Protein AF-A0A9X1SXK1-F1 (afdb_monomer_lite)

Foldseek 3Di:
DDPPPPPDDVVVLVVLLVVLVVVLVVLVVVLVVLVVVLVVCVVPPDDPVNVVVVVVSVVVVVVSVVVNVVSVVVSVVSVVVVVVVVVVVVVVVVVVVVVVVPD

Structure (mmCIF, N/CA/C/O backbone):
data_AF-A0A9X1SXK1-F1
#
_entry.id   AF-A0A9X1SXK1-F1
#
loop_
_atom_site.group_PDB
_atom_site.id
_atom_site.type_symbol
_atom_site.label_atom_id
_atom_site.label_alt_id
_atom_site.label_comp_id
_atom_site.label_asym_id
_atom_site.label_entity_id
_atom_site.label_seq_id
_atom_site.pdbx_PDB_ins_code
_atom_site.Cartn_x
_atom_site.Cartn_y
_atom_site.Cartn_z
_atom_site.occupancy
_atom_site.B_iso_or_equiv
_atom_site.auth_seq_id
_atom_site.auth_comp_id
_atom_site.auth_asym_id
_atom_site.auth_atom_id
_atom_site.pdbx_PDB_model_num
ATOM 1 N N . MET A 1 1 ? 34.657 -19.378 -24.620 1.00 38.69 1 MET A N 1
ATOM 2 C CA . MET A 1 1 ? 34.245 -17.960 -24.699 1.00 38.69 1 MET A CA 1
ATOM 3 C C . MET A 1 1 ? 32.949 -17.853 -23.922 1.00 38.69 1 MET A C 1
ATOM 5 O O . MET A 1 1 ? 32.029 -18.604 -24.217 1.00 38.69 1 MET A O 1
ATOM 9 N N . ALA A 1 2 ? 32.969 -17.104 -22.820 1.00 38.72 2 ALA A N 1
ATOM 10 C CA . ALA A 1 2 ? 31.948 -17.160 -21.783 1.00 38.72 2 ALA A CA 1
ATOM 11 C C . ALA A 1 2 ? 30.571 -16.793 -22.344 1.00 38.72 2 ALA A C 1
ATOM 13 O O . ALA A 1 2 ? 30.394 -15.749 -22.966 1.00 38.72 2 ALA A O 1
ATOM 14 N N . ASN A 1 3 ? 29.628 -17.702 -22.115 1.00 41.38 3 ASN A N 1
ATOM 15 C CA . ASN A 1 3 ? 28.209 -17.558 -22.364 1.00 41.38 3 ASN A CA 1
ATOM 16 C C . ASN A 1 3 ? 27.707 -16.396 -21.496 1.00 41.38 3 ASN A C 1
ATOM 18 O O . ASN A 1 3 ? 27.396 -16.583 -20.321 1.00 41.38 3 ASN A O 1
ATOM 22 N N . GLY A 1 4 ? 27.733 -15.180 -22.044 1.00 41.34 4 GLY A N 1
ATOM 23 C CA . GLY A 1 4 ? 27.129 -14.006 -21.433 1.00 41.34 4 GLY A CA 1
ATOM 24 C C . GLY A 1 4 ? 25.628 -14.224 -21.412 1.00 41.34 4 GLY A C 1
ATOM 25 O O . GLY A 1 4 ? 24.934 -13.844 -22.353 1.00 41.34 4 GLY A O 1
ATOM 26 N N . GLN A 1 5 ? 25.151 -14.917 -20.375 1.00 40.31 5 GLN A N 1
ATOM 27 C CA . GLN A 1 5 ? 23.741 -15.009 -20.046 1.00 40.31 5 GLN A CA 1
ATOM 28 C C . GLN A 1 5 ? 23.166 -13.607 -20.187 1.00 40.31 5 GLN A C 1
ATOM 30 O O . GLN A 1 5 ? 23.625 -12.668 -19.540 1.00 40.31 5 GLN A O 1
ATOM 35 N N . ARG A 1 6 ? 22.193 -13.468 -21.086 1.00 46.06 6 ARG A N 1
ATOM 36 C CA . ARG A 1 6 ? 21.324 -12.303 -21.144 1.00 46.06 6 ARG A CA 1
ATOM 37 C C . ARG A 1 6 ? 20.672 -12.202 -19.768 1.00 46.06 6 ARG A C 1
ATOM 39 O O . ARG A 1 6 ? 19.687 -12.876 -19.505 1.00 46.06 6 ARG A O 1
ATOM 46 N N . THR A 1 7 ? 21.241 -11.401 -18.873 1.00 49.19 7 THR A N 1
ATOM 47 C CA . THR A 1 7 ? 20.714 -11.156 -17.519 1.00 49.19 7 THR A CA 1
ATOM 48 C C . THR A 1 7 ? 19.404 -10.354 -17.554 1.00 49.19 7 THR A C 1
ATOM 50 O O . THR A 1 7 ? 18.898 -9.934 -16.520 1.00 49.19 7 THR A O 1
ATOM 53 N N . TYR A 1 8 ? 18.851 -10.123 -18.747 1.00 53.97 8 TYR A N 1
ATOM 54 C CA . TYR A 1 8 ? 17.624 -9.394 -18.989 1.00 53.97 8 TYR A CA 1
ATOM 55 C C . TYR A 1 8 ? 16.575 -10.350 -19.549 1.00 53.97 8 TYR A C 1
ATOM 57 O O . TYR A 1 8 ? 16.553 -10.638 -20.745 1.00 53.97 8 TYR A O 1
ATOM 65 N N . ASP A 1 9 ? 15.724 -10.870 -18.669 1.00 58.62 9 ASP A N 1
ATOM 66 C CA . ASP A 1 9 ? 14.559 -11.637 -19.084 1.00 58.62 9 ASP A CA 1
ATOM 67 C C . ASP A 1 9 ? 13.317 -10.730 -19.002 1.00 58.62 9 ASP A C 1
ATOM 69 O O . ASP A 1 9 ? 12.834 -10.451 -17.898 1.00 58.62 9 ASP A O 1
ATOM 73 N N . PRO A 1 10 ? 12.779 -10.242 -20.136 1.00 60.19 10 PRO A N 1
ATOM 74 C CA . PRO A 1 10 ? 11.550 -9.452 -20.143 1.00 60.19 10 PRO A CA 1
ATOM 75 C C . PRO A 1 10 ? 10.361 -10.195 -19.508 1.00 60.19 10 PRO A C 1
ATOM 77 O O . PRO A 1 10 ? 9.441 -9.539 -19.010 1.00 60.19 10 PRO A O 1
ATOM 80 N N . ALA A 1 11 ? 10.387 -11.534 -19.441 1.00 63.53 11 ALA A N 1
ATOM 81 C CA . ALA A 1 11 ? 9.407 -12.311 -18.688 1.00 63.53 11 ALA A CA 1
ATOM 82 C C . ALA A 1 11 ? 9.537 -12.087 -17.172 1.00 63.53 11 ALA A C 1
ATOM 84 O O . ALA A 1 11 ? 8.525 -12.002 -16.475 1.00 63.53 11 ALA A O 1
ATOM 85 N N . THR A 1 12 ? 10.755 -11.897 -16.654 1.00 68.38 12 THR A N 1
ATOM 86 C CA . THR A 1 12 ? 10.996 -11.589 -15.235 1.00 68.38 12 THR A CA 1
ATOM 87 C C . THR A 1 12 ? 10.510 -10.180 -14.885 1.00 68.38 12 THR A C 1
ATOM 89 O O . THR A 1 12 ? 9.824 -10.007 -13.877 1.00 68.38 12 THR A O 1
ATOM 92 N N . THR A 1 13 ? 10.760 -9.179 -15.739 1.00 67.06 13 THR A N 1
ATOM 93 C CA . THR A 1 13 ? 10.238 -7.811 -15.538 1.00 67.06 13 THR A CA 1
ATOM 94 C C . THR A 1 13 ? 8.708 -7.774 -15.590 1.00 67.06 13 THR A C 1
ATOM 96 O O . THR A 1 13 ? 8.079 -7.135 -14.749 1.00 67.06 13 THR A O 1
ATOM 99 N N . SER A 1 14 ? 8.093 -8.499 -16.532 1.00 72.50 14 SER A N 1
ATOM 100 C CA . SER A 1 14 ? 6.631 -8.618 -16.624 1.00 72.50 14 SER A CA 1
ATOM 101 C C . SER A 1 14 ? 6.023 -9.326 -15.408 1.00 72.50 14 SER A C 1
ATOM 103 O O . SER A 1 14 ? 4.977 -8.914 -14.909 1.00 72.50 14 SER A O 1
ATOM 105 N N . THR A 1 15 ? 6.686 -10.370 -14.906 1.00 75.56 15 THR A N 1
ATOM 106 C CA . THR A 1 15 ? 6.253 -11.099 -13.704 1.00 75.56 15 THR A CA 1
ATOM 107 C C . THR A 1 15 ? 6.351 -10.216 -12.461 1.00 75.56 15 THR A C 1
ATOM 109 O O . THR A 1 15 ? 5.428 -10.193 -11.647 1.00 75.56 15 THR A O 1
ATOM 112 N N . MET A 1 16 ? 7.427 -9.432 -12.327 1.00 71.94 16 MET A N 1
ATOM 113 C CA . MET A 1 16 ? 7.566 -8.459 -11.240 1.00 71.94 16 MET A CA 1
ATOM 114 C C . MET A 1 16 ? 6.474 -7.389 -11.284 1.00 71.94 16 MET A C 1
ATOM 116 O O . MET A 1 16 ? 5.844 -7.147 -10.260 1.00 71.94 16 MET A O 1
ATOM 120 N N . LEU A 1 17 ? 6.198 -6.803 -12.454 1.00 75.06 17 LEU A N 1
ATOM 121 C CA . LEU A 1 17 ? 5.117 -5.823 -12.633 1.00 75.06 17 LEU A CA 1
ATOM 122 C C . LEU A 1 17 ? 3.760 -6.382 -12.183 1.00 75.06 17 LEU A C 1
ATOM 124 O O . LEU A 1 17 ? 3.100 -5.785 -11.337 1.00 75.06 17 LEU A O 1
ATOM 128 N N . SER A 1 18 ? 3.398 -7.579 -12.652 1.00 77.31 18 SER A N 1
ATOM 129 C CA . SER A 1 18 ? 2.159 -8.247 -12.236 1.00 77.31 18 SER A CA 1
ATOM 130 C C . SER A 1 18 ? 2.124 -8.544 -10.731 1.00 77.31 18 SER A C 1
ATOM 132 O O . SER A 1 18 ? 1.079 -8.413 -10.092 1.00 77.31 18 SER A O 1
ATOM 134 N N . THR A 1 19 ? 3.262 -8.903 -10.135 1.00 77.12 19 THR A N 1
ATOM 135 C CA . THR A 1 19 ? 3.361 -9.133 -8.686 1.00 77.12 19 THR A CA 1
ATOM 136 C C . THR A 1 19 ? 3.146 -7.837 -7.901 1.00 77.12 19 THR A C 1
ATOM 138 O O . THR A 1 19 ? 2.465 -7.852 -6.875 1.00 77.12 19 THR A O 1
ATOM 141 N N . PHE A 1 20 ? 3.663 -6.706 -8.389 1.00 77.06 20 PHE A N 1
ATOM 142 C CA . PHE A 1 20 ? 3.440 -5.398 -7.771 1.00 77.06 20 PHE A CA 1
ATOM 143 C C . PHE A 1 20 ? 1.991 -4.928 -7.888 1.00 77.06 20 PHE A C 1
ATOM 145 O O . PHE A 1 20 ? 1.443 -4.432 -6.904 1.00 77.06 20 PHE A O 1
ATOM 152 N N . ASP A 1 21 ? 1.348 -5.140 -9.035 1.00 77.50 21 ASP A N 1
ATOM 153 C CA . ASP A 1 21 ? -0.069 -4.815 -9.217 1.00 77.50 21 ASP A CA 1
ATOM 154 C C . ASP A 1 21 ? -0.956 -5.646 -8.275 1.00 77.50 21 ASP A C 1
ATOM 156 O O . ASP A 1 21 ? -1.856 -5.116 -7.614 1.00 77.50 21 ASP A O 1
ATOM 160 N N . ASN A 1 22 ? -0.653 -6.940 -8.126 1.00 80.81 22 ASN A N 1
ATOM 161 C CA . ASN A 1 22 ? -1.329 -7.811 -7.163 1.00 80.81 22 ASN A CA 1
ATOM 162 C C . ASN A 1 22 ? -1.103 -7.352 -5.717 1.00 80.81 22 ASN A C 1
ATOM 164 O O . ASN A 1 22 ? -2.052 -7.311 -4.932 1.00 80.81 22 ASN A O 1
ATOM 168 N N . ALA A 1 23 ? 0.125 -6.958 -5.367 1.00 76.75 23 ALA A N 1
ATOM 169 C CA . ALA A 1 23 ? 0.435 -6.418 -4.047 1.00 76.75 23 ALA A CA 1
ATOM 170 C C . ALA A 1 23 ? -0.337 -5.117 -3.772 1.00 76.75 23 ALA A C 1
ATOM 172 O O . ALA A 1 23 ? -0.898 -4.966 -2.691 1.00 76.75 23 ALA A O 1
ATOM 173 N N . GLN A 1 24 ? -0.453 -4.211 -4.749 1.00 76.62 24 GLN A N 1
ATOM 174 C CA . GLN A 1 24 ? -1.263 -2.997 -4.609 1.00 76.62 24 GLN A CA 1
ATOM 175 C C . GLN A 1 24 ? -2.751 -3.290 -4.439 1.00 76.62 24 GLN A C 1
ATOM 177 O O . GLN A 1 24 ? -3.408 -2.661 -3.608 1.00 76.62 24 GLN A O 1
ATOM 182 N N . SER A 1 25 ? -3.292 -4.232 -5.211 1.00 82.44 25 SER A N 1
ATOM 183 C CA . SER A 1 25 ? -4.686 -4.660 -5.080 1.00 82.44 25 SER A CA 1
ATOM 184 C C . SER A 1 25 ? -4.954 -5.239 -3.688 1.00 82.44 25 SER A C 1
ATOM 186 O O . SER A 1 25 ? -5.881 -4.803 -3.000 1.00 82.44 25 SER A O 1
ATOM 188 N N . GLY A 1 26 ? -4.076 -6.134 -3.220 1.00 81.50 26 GLY A N 1
ATOM 189 C CA . GLY A 1 26 ? -4.121 -6.671 -1.861 1.00 81.50 26 GLY A CA 1
ATOM 190 C C . GLY A 1 26 ? -4.018 -5.568 -0.812 1.00 81.50 26 GLY A C 1
ATOM 191 O O . GLY A 1 26 ? -4.781 -5.555 0.153 1.00 81.50 26 GLY A O 1
ATOM 192 N N . CYS A 1 27 ? -3.158 -4.574 -1.039 1.00 76.94 27 CYS A N 1
ATOM 193 C CA . CYS A 1 27 ? -3.034 -3.447 -0.133 1.00 76.94 27 CYS A CA 1
ATOM 194 C C . CYS A 1 27 ? -4.345 -2.646 -0.010 1.00 76.94 27 CYS A C 1
ATOM 196 O O . CYS A 1 27 ? -4.792 -2.353 1.099 1.00 76.94 27 CYS A O 1
ATOM 198 N N . LYS A 1 28 ? -5.002 -2.336 -1.133 1.00 80.44 28 LYS A N 1
ATOM 199 C CA . LYS A 1 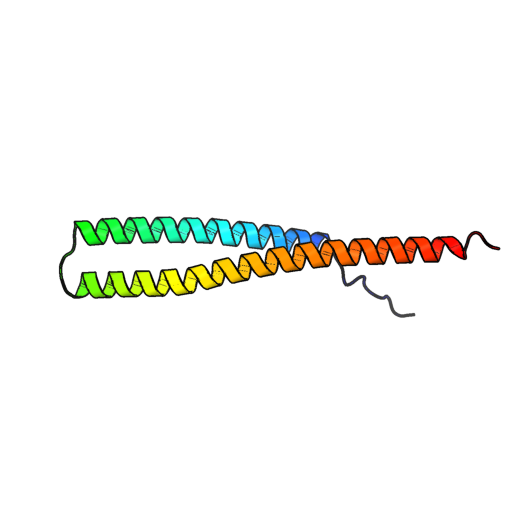28 ? -6.296 -1.631 -1.140 1.00 80.44 28 LYS A CA 1
ATOM 200 C C . LYS A 1 28 ? -7.388 -2.418 -0.416 1.00 80.44 28 LYS A C 1
ATOM 202 O O . LYS A 1 28 ? -8.190 -1.828 0.305 1.00 80.44 28 LYS A O 1
ATOM 207 N N . GLN A 1 29 ? -7.409 -3.742 -0.575 1.00 85.81 29 GLN A N 1
ATOM 208 C CA . GLN A 1 29 ? -8.359 -4.603 0.133 1.00 85.81 29 GLN A CA 1
ATOM 209 C C . GLN A 1 29 ? -8.142 -4.566 1.646 1.00 85.81 29 GLN A C 1
ATOM 211 O O . GLN A 1 29 ? -9.102 -4.375 2.389 1.00 85.81 29 GLN A O 1
ATOM 216 N N . VAL A 1 30 ? -6.893 -4.693 2.106 1.00 81.19 30 VAL A N 1
ATOM 217 C CA . VAL A 1 30 ? -6.570 -4.616 3.539 1.00 81.19 30 VAL A CA 1
ATOM 218 C C . VAL A 1 30 ? -6.958 -3.249 4.104 1.00 81.19 30 VAL A C 1
ATOM 220 O O . VAL A 1 30 ? -7.559 -3.183 5.171 1.00 81.19 30 VAL A O 1
ATOM 223 N N . GLN A 1 31 ? -6.694 -2.163 3.375 1.00 80.19 31 GLN A N 1
ATOM 224 C CA . GLN A 1 31 ? -7.093 -0.819 3.795 1.00 80.19 31 GLN A CA 1
ATOM 225 C C . GLN A 1 31 ? -8.612 -0.688 3.940 1.00 80.19 31 GLN A C 1
ATOM 227 O O . GLN A 1 31 ? -9.085 -0.250 4.982 1.00 80.19 31 GLN A O 1
ATOM 232 N N . SER A 1 32 ? -9.383 -1.170 2.961 1.00 84.56 32 SER A N 1
ATOM 233 C CA . SER A 1 32 ? -10.848 -1.174 3.040 1.00 84.56 32 SER A CA 1
ATOM 234 C C . SER A 1 32 ? -11.377 -1.999 4.221 1.00 84.56 32 SER A C 1
ATOM 236 O O . SER A 1 32 ? -12.344 -1.589 4.865 1.00 84.56 32 SER A O 1
ATOM 238 N N . GLN A 1 33 ? -10.747 -3.135 4.534 1.00 86.38 33 GLN A N 1
ATOM 239 C CA . GLN A 1 33 ? -11.115 -3.949 5.696 1.00 86.38 33 GLN A CA 1
ATOM 240 C C . GLN A 1 33 ? -10.805 -3.238 7.016 1.00 86.38 33 GLN A C 1
ATOM 242 O O . GLN A 1 33 ? -11.636 -3.256 7.924 1.00 86.38 33 GLN A O 1
ATOM 247 N N . VAL A 1 34 ? -9.642 -2.591 7.120 1.00 82.38 34 VAL A N 1
ATOM 248 C CA . VAL A 1 34 ? -9.255 -1.830 8.315 1.00 82.38 34 VAL A CA 1
ATOM 249 C C . VAL A 1 34 ? -10.166 -0.620 8.516 1.00 82.38 34 VAL A C 1
ATOM 251 O O . VAL A 1 34 ? -10.614 -0.387 9.636 1.00 82.38 34 VAL A O 1
ATOM 254 N N . ASP A 1 35 ? -10.513 0.101 7.452 1.00 82.31 35 ASP A N 1
ATOM 255 C CA . ASP A 1 35 ? -11.439 1.235 7.521 1.00 82.31 35 ASP A CA 1
ATOM 256 C C . ASP A 1 35 ? -12.838 0.784 7.968 1.00 82.31 35 ASP A C 1
ATOM 258 O O . ASP A 1 35 ? -13.448 1.407 8.840 1.00 82.31 35 ASP A O 1
ATOM 262 N N . GLY A 1 36 ? -13.322 -0.346 7.441 1.00 82.75 36 GLY A N 1
ATOM 263 C CA . GLY A 1 36 ? -14.590 -0.949 7.854 1.00 82.75 36 GLY A CA 1
ATOM 264 C C . GLY A 1 36 ? -14.589 -1.395 9.319 1.00 82.75 36 GLY A C 1
ATOM 265 O O . GLY A 1 36 ? -15.524 -1.089 10.063 1.00 82.75 36 GLY A O 1
ATOM 266 N N . ALA A 1 37 ? -13.522 -2.067 9.760 1.00 80.00 37 ALA A N 1
ATOM 267 C CA . ALA A 1 37 ? -13.359 -2.493 11.148 1.00 80.00 37 ALA A CA 1
ATOM 268 C C . ALA A 1 37 ? -13.266 -1.293 12.104 1.00 80.00 37 ALA A C 1
ATOM 270 O O . ALA A 1 37 ? -13.920 -1.287 13.146 1.00 80.00 37 ALA A O 1
ATOM 271 N N . SER A 1 38 ? -12.518 -0.252 11.726 1.00 75.44 38 SER A N 1
ATOM 272 C CA . SER A 1 38 ? -12.392 0.994 12.487 1.00 75.44 38 SER A CA 1
ATOM 273 C C . SER A 1 38 ? -13.734 1.715 12.623 1.00 75.44 38 SER A C 1
ATOM 275 O O . SER A 1 38 ? -14.112 2.119 13.723 1.00 75.44 38 SER A O 1
ATOM 277 N N . GLY A 1 39 ? -14.503 1.816 11.531 1.00 77.81 39 GLY A N 1
ATOM 278 C CA . GLY A 1 39 ? -15.836 2.420 11.537 1.00 77.81 39 GLY A CA 1
ATOM 279 C C . GLY A 1 39 ? -16.829 1.663 12.422 1.00 77.81 39 GLY A C 1
ATOM 280 O O . GLY A 1 39 ? -17.575 2.281 13.185 1.00 77.81 39 GLY A O 1
ATOM 281 N N . HIS A 1 40 ? -16.799 0.328 12.385 1.00 79.62 40 HIS A N 1
ATOM 282 C CA . HIS A 1 40 ? -17.622 -0.503 13.263 1.00 79.62 40 HIS A CA 1
ATOM 283 C C . HIS A 1 40 ? -17.232 -0.323 14.738 1.00 79.62 40 HIS A C 1
ATOM 285 O O . HIS A 1 40 ? -18.094 -0.100 15.589 1.00 79.62 40 HIS A O 1
ATOM 291 N N . LEU A 1 41 ? -15.928 -0.326 15.040 1.00 74.94 41 LEU A N 1
ATOM 292 C CA . LEU A 1 41 ? -15.433 -0.149 16.404 1.00 74.94 41 LEU A CA 1
ATOM 293 C C . LEU A 1 41 ? -15.768 1.242 16.964 1.00 74.94 41 LEU A C 1
ATOM 295 O O . LEU A 1 41 ? -16.172 1.349 18.118 1.00 74.94 41 LEU A O 1
ATOM 299 N N . ALA A 1 42 ? -15.668 2.294 16.146 1.00 72.12 42 ALA A N 1
ATOM 300 C CA . ALA A 1 42 ? -16.018 3.662 16.533 1.00 72.12 42 ALA A CA 1
ATOM 301 C C . ALA A 1 42 ? -17.515 3.830 16.856 1.00 72.12 42 ALA A C 1
ATOM 303 O O . ALA A 1 42 ? -17.882 4.628 17.722 1.00 72.12 42 ALA A O 1
ATOM 304 N N . GLY A 1 43 ? -18.383 3.080 16.170 1.00 74.44 43 GLY A N 1
ATOM 305 C CA . GLY A 1 43 ? -19.826 3.092 16.410 1.00 74.44 43 GLY A CA 1
ATOM 306 C C . GLY A 1 43 ? -20.244 2.345 17.680 1.00 74.44 43 GLY A C 1
ATOM 307 O O . GLY A 1 43 ? -21.204 2.751 18.336 1.00 74.44 43 GLY A O 1
ATOM 308 N N . SER A 1 44 ? -19.527 1.276 18.040 1.00 74.50 44 SER A N 1
ATOM 309 C CA . SER A 1 44 ? -19.938 0.339 19.097 1.00 74.50 44 SER A CA 1
ATOM 310 C C . SER A 1 44 ? -19.121 0.424 20.390 1.00 74.50 44 SER A C 1
ATOM 312 O O . SER A 1 44 ? -19.614 0.012 21.437 1.00 74.50 44 SER A O 1
ATOM 314 N N . TYR A 1 45 ? -17.894 0.949 20.352 1.00 68.00 45 TYR A N 1
ATOM 315 C CA . TYR A 1 45 ? -16.959 0.927 21.480 1.00 68.00 45 TYR A CA 1
ATOM 316 C C . TYR A 1 45 ? -16.465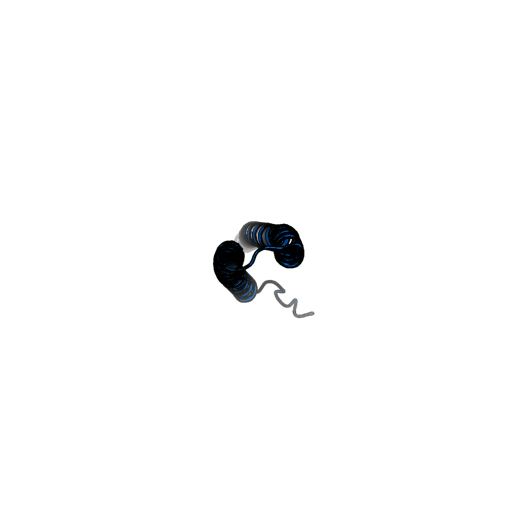 2.344 21.812 1.00 68.00 45 TYR A C 1
ATOM 318 O O . TYR A 1 45 ? -15.897 3.032 20.967 1.00 68.00 45 TYR A O 1
ATOM 326 N N . ARG A 1 46 ? -16.681 2.803 23.054 1.00 75.94 46 ARG A N 1
ATOM 327 C CA . ARG A 1 46 ? -16.252 4.130 23.539 1.00 75.94 46 ARG A CA 1
ATOM 328 C C . ARG A 1 46 ? -15.359 3.991 24.771 1.00 75.94 46 ARG A C 1
ATOM 330 O O . ARG A 1 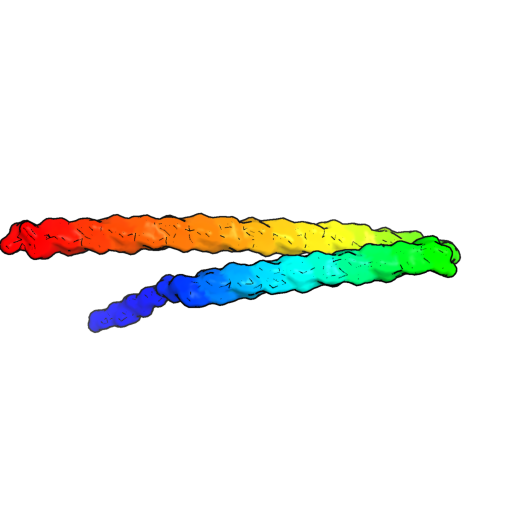46 ? -15.668 3.213 25.667 1.00 75.94 46 ARG A O 1
ATOM 337 N N . GLY A 1 47 ? -14.272 4.764 24.818 1.00 76.19 47 GLY A N 1
ATOM 338 C CA . GLY A 1 47 ? -13.316 4.804 25.932 1.00 76.19 47 GLY A CA 1
ATOM 339 C C . GLY A 1 47 ? -11.860 4.879 25.463 1.00 76.19 47 GLY A C 1
ATOM 340 O O . GLY A 1 47 ? -11.582 4.807 24.269 1.00 76.19 47 GLY A O 1
ATOM 341 N N . ASP A 1 48 ? -10.923 4.976 26.409 1.00 77.94 48 ASP A N 1
ATOM 342 C CA . ASP A 1 48 ? -9.478 5.127 26.145 1.00 77.94 48 ASP A CA 1
ATOM 343 C C . ASP A 1 48 ? -8.896 4.038 25.228 1.00 77.94 48 ASP A C 1
ATOM 345 O O . ASP A 1 48 ? -8.014 4.300 24.409 1.00 77.94 48 ASP A O 1
ATOM 349 N N . ALA A 1 49 ? -9.411 2.810 25.330 1.00 74.06 49 ALA A N 1
ATOM 350 C CA . ALA A 1 49 ? -9.008 1.704 24.467 1.00 74.06 49 ALA A CA 1
ATOM 351 C C . ALA A 1 49 ? -9.404 1.927 22.996 1.00 74.06 49 ALA A C 1
ATOM 353 O O . ALA A 1 49 ? -8.625 1.593 22.104 1.00 74.06 49 ALA A O 1
ATOM 354 N N . ALA A 1 50 ? -10.571 2.530 22.737 1.00 77.19 50 ALA A N 1
ATOM 355 C CA . ALA A 1 50 ? -11.014 2.863 21.384 1.00 77.19 50 ALA A CA 1
ATOM 356 C C . ALA A 1 50 ? -10.129 3.961 20.777 1.00 77.19 50 ALA A C 1
ATOM 358 O O . ALA A 1 50 ? -9.669 3.821 19.647 1.00 77.19 50 ALA A O 1
ATOM 359 N N . THR A 1 51 ? -9.810 4.998 21.556 1.00 80.44 51 THR A N 1
ATOM 360 C CA . THR A 1 51 ? -8.903 6.077 21.138 1.00 80.44 51 THR A CA 1
ATOM 361 C C . THR A 1 51 ? -7.507 5.545 20.807 1.00 80.44 51 THR A C 1
ATOM 363 O O . THR A 1 51 ? -6.950 5.870 19.762 1.00 80.44 51 THR A O 1
ATOM 366 N N . ARG A 1 52 ? -6.938 4.678 21.658 1.00 81.88 52 ARG A N 1
ATOM 367 C CA . ARG A 1 52 ? -5.629 4.055 21.394 1.00 81.88 52 ARG A CA 1
ATOM 368 C C . ARG A 1 52 ? -5.645 3.208 20.127 1.00 81.88 52 ARG A C 1
ATOM 370 O O . ARG A 1 52 ? -4.724 3.311 19.327 1.00 81.88 52 ARG A O 1
ATOM 377 N N . TYR A 1 53 ? -6.695 2.416 19.928 1.00 79.56 53 TYR A N 1
ATOM 378 C CA . TYR A 1 53 ? -6.842 1.601 18.727 1.00 79.56 53 TYR A CA 1
ATOM 379 C C . TYR A 1 53 ? -6.949 2.457 17.456 1.00 79.56 53 TYR A C 1
ATOM 381 O O . TYR A 1 53 ? -6.276 2.171 16.469 1.00 79.56 53 TYR A O 1
ATOM 389 N N . GLN A 1 54 ? -7.725 3.545 17.491 1.00 80.19 54 GLN A N 1
ATOM 390 C CA . GLN A 1 54 ? -7.823 4.494 16.377 1.00 80.19 54 GLN A CA 1
ATOM 391 C C . GLN A 1 54 ? -6.472 5.137 16.049 1.00 80.19 54 GLN A C 1
ATOM 393 O O . GLN A 1 54 ? -6.093 5.187 14.879 1.00 80.19 54 GLN A O 1
ATOM 398 N N . ASN A 1 55 ? -5.717 5.558 17.066 1.00 84.62 55 ASN A N 1
ATOM 399 C CA . ASN A 1 55 ? -4.375 6.109 16.876 1.00 84.62 55 ASN A CA 1
ATOM 400 C C . ASN A 1 55 ? -3.434 5.075 16.236 1.00 84.62 55 ASN A C 1
ATOM 402 O O . ASN A 1 55 ? -2.742 5.386 15.269 1.00 84.62 55 ASN A O 1
ATOM 406 N N . SER A 1 56 ? -3.457 3.824 16.708 1.00 82.06 56 SER A N 1
ATOM 407 C CA . SER A 1 56 ? -2.658 2.743 16.118 1.00 82.06 56 SER A CA 1
ATOM 408 C C . SER A 1 56 ? -3.053 2.438 14.669 1.00 82.06 56 SER A C 1
ATOM 410 O O . SER A 1 56 ? -2.176 2.180 13.846 1.00 82.06 56 SER A O 1
ATOM 412 N N . ILE A 1 57 ? -4.344 2.504 14.323 1.00 81.94 57 ILE A N 1
ATOM 413 C CA . ILE A 1 57 ? -4.797 2.368 12.931 1.00 81.94 57 ILE A CA 1
ATOM 414 C C . ILE A 1 57 ? -4.262 3.511 12.065 1.00 81.94 57 ILE A C 1
ATOM 416 O O . ILE A 1 57 ? -3.795 3.251 10.959 1.00 81.94 57 ILE A O 1
ATOM 420 N N . GLN A 1 58 ? -4.289 4.754 12.546 1.00 81.81 58 GLN A N 1
ATOM 421 C CA . GLN A 1 58 ? -3.769 5.903 11.795 1.00 81.81 58 GLN A CA 1
ATOM 422 C C . GLN A 1 58 ? -2.254 5.808 11.557 1.00 81.81 58 GLN A C 1
ATOM 424 O O . GLN A 1 58 ? -1.769 6.086 10.454 1.00 81.81 58 GLN A O 1
ATOM 429 N N . GLU A 1 59 ? -1.492 5.377 12.563 1.00 85.88 59 GLU A N 1
ATOM 430 C CA . GLU A 1 59 ? -0.054 5.125 12.422 1.00 85.88 59 GLU A CA 1
ATOM 431 C C . GLU A 1 59 ? 0.219 3.996 11.422 1.00 85.88 59 GLU A C 1
ATOM 433 O O . GLU A 1 59 ? 1.059 4.141 10.526 1.00 85.88 59 GLU A O 1
ATOM 438 N N . TRP A 1 60 ? -0.536 2.898 11.519 1.00 84.00 60 TRP A N 1
ATOM 439 C CA . TRP A 1 60 ? -0.452 1.788 10.576 1.00 84.00 60 TRP A CA 1
ATOM 440 C C . TRP A 1 60 ? -0.781 2.236 9.144 1.00 84.00 60 TRP A C 1
ATOM 442 O O . TRP A 1 60 ? 0.008 1.967 8.239 1.00 84.00 60 TRP A O 1
ATOM 452 N N . GLN A 1 61 ? -1.864 2.993 8.932 1.00 81.44 61 GLN A N 1
ATOM 453 C CA . GLN A 1 61 ? -2.236 3.563 7.628 1.00 81.44 61 GLN A CA 1
ATOM 454 C C . GLN A 1 61 ? -1.124 4.455 7.064 1.00 81.44 61 GLN A C 1
ATOM 456 O O . GLN A 1 61 ? -0.811 4.394 5.875 1.00 81.44 61 GLN A O 1
ATOM 461 N N . THR A 1 62 ? -0.481 5.257 7.912 1.00 84.94 62 THR A N 1
ATOM 462 C CA . THR A 1 62 ? 0.642 6.109 7.502 1.00 84.94 62 THR A CA 1
ATOM 4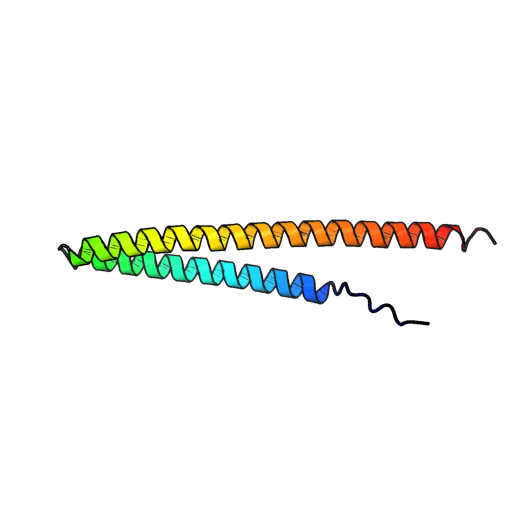63 C C . THR A 1 62 ? 1.825 5.277 7.011 1.00 84.94 62 THR A C 1
ATOM 465 O O . THR A 1 62 ? 2.373 5.551 5.941 1.00 84.94 62 THR A O 1
ATOM 468 N N . GLY A 1 63 ? 2.217 4.242 7.761 1.00 83.00 63 GLY A N 1
ATOM 469 C CA . GLY A 1 63 ? 3.273 3.316 7.344 1.00 83.00 63 GLY A CA 1
ATOM 470 C C . GLY A 1 63 ? 2.908 2.566 6.063 1.00 83.00 63 GLY A C 1
ATOM 471 O O . GLY A 1 63 ? 3.723 2.431 5.152 1.00 83.00 63 GLY A O 1
ATOM 472 N N . PHE A 1 64 ? 1.654 2.154 5.950 1.00 80.50 64 PHE A N 1
ATOM 473 C CA . PHE A 1 64 ? 1.137 1.425 4.806 1.00 80.50 64 PHE A CA 1
ATOM 474 C C . PHE A 1 64 ? 1.112 2.256 3.519 1.00 80.50 64 PHE A C 1
ATOM 476 O O . PHE A 1 64 ? 1.536 1.782 2.465 1.00 80.50 64 PHE A O 1
ATOM 483 N N .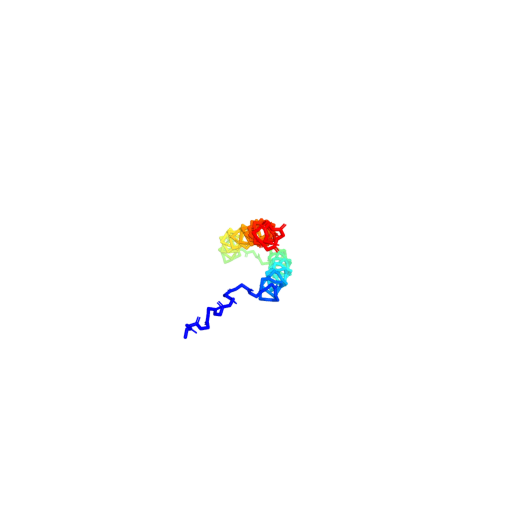 ASN A 1 65 ? 0.720 3.528 3.603 1.00 80.81 65 ASN A N 1
ATOM 484 C CA . ASN A 1 65 ? 0.781 4.459 2.476 1.00 80.81 65 ASN A CA 1
ATOM 485 C C . ASN A 1 65 ? 2.220 4.644 1.967 1.00 80.81 65 ASN A C 1
ATOM 487 O O . ASN A 1 65 ? 2.442 4.776 0.764 1.00 80.81 65 ASN A O 1
ATOM 491 N N . ARG A 1 66 ? 3.227 4.593 2.854 1.00 86.56 66 ARG A N 1
ATOM 492 C CA . ARG A 1 66 ? 4.641 4.611 2.435 1.00 86.56 66 ARG A CA 1
ATOM 493 C C . ARG A 1 66 ? 5.011 3.365 1.634 1.00 86.56 66 ARG A C 1
ATOM 495 O O . ARG A 1 66 ? 5.713 3.493 0.636 1.00 86.56 66 ARG A O 1
ATOM 502 N N . VAL A 1 67 ? 4.516 2.190 2.027 1.00 82.94 67 VAL A N 1
ATOM 503 C CA . VAL A 1 67 ? 4.720 0.943 1.270 1.00 82.94 67 VAL A CA 1
ATOM 504 C C . VAL A 1 67 ? 4.070 1.040 -0.110 1.00 82.94 67 VAL A C 1
ATOM 506 O O . VAL A 1 67 ? 4.727 0.743 -1.104 1.00 82.94 67 VAL A O 1
ATOM 509 N N . GLN A 1 68 ? 2.830 1.531 -0.202 1.00 79.50 68 GLN A N 1
ATOM 510 C CA . GLN A 1 68 ? 2.171 1.749 -1.497 1.00 79.50 68 GLN A CA 1
ATOM 511 C C . GLN A 1 68 ? 2.963 2.712 -2.394 1.00 79.50 68 GLN A C 1
ATOM 513 O O . GLN A 1 68 ? 3.169 2.431 -3.574 1.00 79.50 68 GLN A O 1
ATOM 518 N N . ASN A 1 69 ? 3.468 3.815 -1.836 1.00 83.75 69 ASN A N 1
ATOM 519 C CA . ASN A 1 69 ? 4.294 4.769 -2.577 1.00 83.75 69 ASN A CA 1
ATOM 520 C C . ASN A 1 69 ? 5.618 4.158 -3.051 1.00 83.75 69 ASN A C 1
ATOM 522 O O . ASN A 1 69 ? 6.023 4.391 -4.188 1.00 83.75 69 ASN A O 1
ATOM 526 N N . ALA A 1 70 ? 6.274 3.347 -2.220 1.00 82.25 70 ALA A N 1
ATOM 527 C CA . ALA A 1 70 ? 7.485 2.637 -2.618 1.00 82.25 70 ALA A CA 1
ATOM 528 C C . ALA A 1 70 ? 7.208 1.643 -3.759 1.00 82.25 70 ALA A C 1
ATOM 530 O O . ALA A 1 70 ? 7.973 1.592 -4.718 1.00 82.25 70 ALA A O 1
ATOM 531 N N . LEU A 1 71 ? 6.090 0.909 -3.697 1.00 80.81 71 LEU A N 1
ATOM 532 C CA . LEU A 1 71 ? 5.660 -0.004 -4.762 1.00 80.81 71 LEU A CA 1
ATOM 533 C C . LEU A 1 71 ? 5.373 0.740 -6.077 1.00 80.81 71 LEU A C 1
ATOM 535 O O . LEU A 1 71 ? 5.790 0.278 -7.137 1.00 80.81 71 LEU A O 1
ATOM 539 N N . ASN A 1 72 ? 4.718 1.905 -6.017 1.00 81.12 72 ASN A N 1
ATOM 540 C CA . ASN A 1 72 ? 4.499 2.773 -7.182 1.00 81.12 72 ASN A CA 1
ATOM 541 C C . ASN A 1 72 ? 5.822 3.210 -7.824 1.00 81.12 72 ASN A C 1
ATOM 543 O O . ASN A 1 72 ? 5.997 3.087 -9.036 1.00 81.12 72 ASN A O 1
ATOM 547 N N . LEU A 1 73 ? 6.771 3.675 -7.007 1.00 83.88 73 LEU A N 1
ATOM 548 C CA . LEU A 1 73 ? 8.080 4.115 -7.484 1.00 83.88 73 LEU A CA 1
ATOM 549 C C . LEU A 1 73 ? 8.846 2.965 -8.150 1.00 83.88 73 LEU A C 1
ATOM 551 O O . LEU A 1 73 ? 9.483 3.156 -9.185 1.00 83.88 73 LEU A O 1
ATOM 555 N N . LEU A 1 74 ? 8.777 1.763 -7.578 1.00 80.38 74 LEU A N 1
ATOM 556 C CA . LEU A 1 74 ? 9.448 0.578 -8.111 1.00 80.38 74 LEU A CA 1
ATOM 557 C C . LEU A 1 74 ? 8.854 0.159 -9.466 1.00 80.38 74 LEU A C 1
ATOM 559 O O . LEU A 1 74 ? 9.603 -0.147 -10.394 1.00 80.38 74 LEU A O 1
ATOM 563 N N . ASN A 1 75 ? 7.527 0.231 -9.609 1.00 78.19 75 ASN A N 1
ATOM 564 C CA . ASN A 1 75 ? 6.828 -0.006 -10.873 1.00 78.19 75 ASN A CA 1
ATOM 565 C C . ASN A 1 75 ? 7.267 1.008 -11.954 1.00 78.19 75 ASN A C 1
ATOM 567 O O . ASN A 1 75 ? 7.709 0.616 -13.036 1.00 78.19 75 ASN A O 1
ATOM 571 N N . GLU A 1 76 ? 7.286 2.305 -11.627 1.00 81.31 76 GLU A N 1
ATOM 572 C CA . GLU A 1 76 ? 7.752 3.359 -12.540 1.00 81.31 76 GLU A CA 1
ATOM 573 C C . GLU A 1 76 ? 9.224 3.168 -12.952 1.00 81.31 76 GLU A C 1
ATOM 575 O O . GLU A 1 76 ? 9.581 3.291 -14.128 1.00 81.31 76 GLU A O 1
ATOM 580 N N . SER A 1 77 ? 10.079 2.815 -11.988 1.00 80.94 77 SER A N 1
ATOM 581 C CA . SER A 1 77 ? 11.503 2.541 -12.209 1.00 80.94 77 SER A CA 1
ATOM 582 C C . SER A 1 77 ? 11.704 1.375 -13.174 1.00 80.94 77 SER A C 1
ATOM 584 O O . SER A 1 77 ? 12.515 1.460 -14.096 1.00 80.94 77 SER A O 1
ATOM 586 N N . MET A 1 78 ? 10.934 0.300 -12.997 1.00 73.81 78 MET A N 1
ATOM 587 C CA . MET A 1 78 ? 10.970 -0.874 -13.867 1.00 73.81 78 MET A CA 1
ATOM 588 C C . MET A 1 78 ? 10.440 -0.579 -15.271 1.00 73.81 78 MET A C 1
ATOM 590 O O . MET A 1 78 ? 11.023 -1.044 -16.252 1.00 73.81 78 MET A O 1
ATOM 594 N N . GLY A 1 79 ? 9.390 0.239 -15.395 1.00 75.38 79 GLY A N 1
ATOM 595 C CA . GLY A 1 79 ? 8.897 0.714 -16.689 1.00 75.38 79 GLY A CA 1
ATOM 596 C C . GLY A 1 79 ? 9.965 1.495 -17.462 1.00 75.38 79 GLY A C 1
ATOM 597 O O . GLY A 1 79 ? 10.247 1.189 -18.624 1.00 75.38 79 GLY A O 1
ATOM 598 N N . LYS A 1 80 ? 10.631 2.445 -16.794 1.00 76.69 80 LYS A N 1
ATOM 599 C CA . LYS A 1 80 ? 11.746 3.221 -17.366 1.00 76.69 80 LYS A CA 1
ATOM 600 C C . LYS A 1 80 ? 12.935 2.335 -17.739 1.00 76.69 80 LYS A C 1
ATOM 602 O O . LYS A 1 80 ? 13.490 2.479 -18.827 1.00 76.69 80 LYS A O 1
ATOM 607 N N . TYR A 1 81 ? 13.298 1.388 -16.875 1.00 72.12 81 TYR A N 1
ATOM 608 C CA . TYR A 1 81 ? 14.387 0.445 -17.128 1.00 72.12 81 TYR A CA 1
ATOM 609 C C . TYR A 1 81 ? 14.119 -0.412 -18.374 1.00 72.12 81 TYR A C 1
ATOM 611 O O . TYR A 1 81 ? 15.000 -0.568 -19.217 1.00 72.12 81 TYR A O 1
ATOM 619 N N . ARG A 1 82 ? 12.878 -0.883 -18.563 1.00 69.75 82 ARG A N 1
ATOM 620 C CA . ARG A 1 82 ? 12.448 -1.598 -19.778 1.00 69.75 82 ARG A CA 1
ATOM 621 C C . ARG A 1 82 ? 12.583 -0.766 -21.044 1.00 69.75 82 ARG A C 1
ATOM 623 O O . ARG A 1 82 ? 13.065 -1.271 -22.060 1.00 69.75 82 ARG A O 1
ATOM 630 N N . GLN A 1 83 ? 12.185 0.499 -20.989 1.00 71.81 83 GLN A N 1
ATOM 631 C CA . GLN A 1 83 ? 12.277 1.400 -22.133 1.00 71.81 83 GLN A CA 1
ATOM 632 C C . GLN A 1 83 ? 13.736 1.666 -22.536 1.00 71.81 83 GLN A C 1
ATOM 634 O O . GLN A 1 83 ? 14.066 1.615 -23.725 1.00 71.81 83 GLN A O 1
ATOM 639 N N . ILE A 1 84 ? 14.617 1.900 -21.557 1.00 71.81 84 ILE A N 1
ATOM 640 C CA . ILE A 1 84 ? 16.046 2.142 -21.798 1.00 71.81 84 ILE A CA 1
ATOM 641 C C . ILE A 1 84 ? 16.698 0.901 -22.406 1.00 71.81 84 ILE A C 1
ATOM 643 O O . ILE A 1 84 ? 17.329 1.013 -23.454 1.00 71.81 84 ILE A O 1
ATOM 647 N N . THR A 1 85 ? 16.491 -0.283 -21.822 1.00 66.69 85 THR A N 1
ATOM 648 C CA . THR A 1 85 ? 17.095 -1.516 -22.345 1.00 66.69 85 THR A CA 1
ATOM 649 C C . THR A 1 85 ? 16.633 -1.824 -23.764 1.00 66.69 85 THR A C 1
ATOM 651 O O . THR A 1 85 ? 17.470 -2.099 -24.619 1.00 66.69 85 THR A O 1
ATOM 654 N N . THR A 1 86 ? 15.335 -1.692 -24.054 1.00 68.44 86 THR A N 1
ATOM 655 C CA . THR A 1 86 ? 14.804 -1.902 -25.415 1.00 68.44 86 THR A CA 1
ATOM 656 C C . THR A 1 86 ? 15.466 -0.952 -26.422 1.00 68.44 86 THR A C 1
ATOM 658 O O . THR A 1 86 ? 15.830 -1.354 -27.526 1.00 68.44 86 THR A O 1
ATOM 661 N N . THR A 1 87 ? 15.680 0.307 -26.029 1.00 65.62 87 THR A N 1
ATOM 662 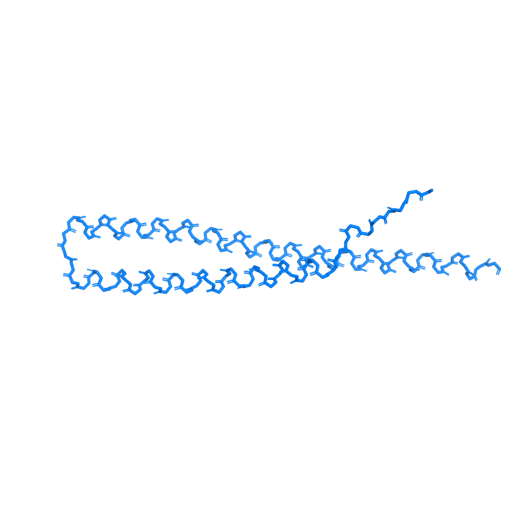C CA . THR A 1 87 ? 16.347 1.311 -26.871 1.00 65.62 87 THR A CA 1
ATOM 663 C C . THR A 1 87 ? 17.825 0.973 -27.084 1.00 65.62 87 THR A C 1
ATOM 665 O O . THR A 1 87 ? 18.322 1.062 -28.204 1.00 65.62 87 THR A O 1
ATOM 668 N N . THR A 1 88 ? 18.538 0.541 -26.040 1.00 64.75 88 THR A N 1
ATOM 669 C CA . THR A 1 88 ? 19.948 0.135 -26.139 1.00 64.75 88 THR A CA 1
ATOM 670 C C . THR A 1 88 ? 20.129 -1.117 -26.995 1.00 64.75 88 THR A C 1
ATOM 672 O O . THR A 1 88 ? 21.040 -1.151 -27.820 1.00 64.75 88 THR A O 1
ATOM 675 N N . GLU A 1 89 ? 19.267 -2.125 -26.853 1.00 61.53 89 GLU A N 1
ATOM 676 C CA . GLU A 1 89 ? 19.301 -3.330 -27.690 1.00 61.53 89 GLU A CA 1
ATOM 677 C C . GLU A 1 89 ? 19.001 -3.005 -29.159 1.00 61.53 89 GLU A C 1
ATOM 679 O O . GLU A 1 89 ? 19.753 -3.432 -30.036 1.00 61.53 89 GLU A O 1
ATOM 684 N N . SER A 1 90 ? 17.982 -2.181 -29.429 1.00 60.00 90 SER A N 1
ATOM 685 C CA . SER A 1 90 ? 17.660 -1.720 -30.787 1.00 60.00 90 SER A CA 1
ATOM 686 C C . SER A 1 90 ? 18.810 -0.924 -31.410 1.00 60.00 90 SER A C 1
ATOM 688 O O . SER A 1 90 ? 19.139 -1.120 -32.580 1.00 60.00 90 SER A O 1
ATOM 690 N N . ASN A 1 91 ? 19.458 -0.050 -30.635 1.00 62.69 91 ASN A N 1
ATOM 691 C CA . ASN A 1 91 ? 20.608 0.718 -31.105 1.00 62.69 91 ASN A CA 1
ATOM 692 C C . ASN A 1 91 ? 21.804 -0.198 -31.394 1.00 62.69 91 ASN A C 1
ATOM 694 O O . ASN A 1 91 ? 22.398 -0.100 -32.464 1.00 62.69 91 ASN A O 1
ATOM 698 N N . ASN A 1 92 ? 22.126 -1.136 -30.498 1.00 60.22 92 ASN A N 1
ATOM 699 C CA . ASN A 1 92 ? 23.222 -2.086 -30.705 1.00 60.22 92 ASN A CA 1
ATOM 700 C C . ASN A 1 92 ? 22.985 -3.012 -31.908 1.00 60.22 92 ASN A C 1
ATOM 702 O O . ASN A 1 92 ? 23.932 -3.301 -32.635 1.00 60.22 92 ASN A O 1
ATOM 706 N N . GLN A 1 93 ? 21.745 -3.442 -32.164 1.00 59.25 93 GLN A N 1
ATOM 707 C CA . GLN A 1 93 ? 21.404 -4.183 -33.384 1.00 59.25 93 GLN A CA 1
ATOM 708 C C . GLN A 1 93 ? 21.550 -3.320 -34.645 1.00 59.25 93 GLN A C 1
ATOM 710 O O . GLN A 1 93 ? 22.078 -3.799 -35.647 1.00 59.25 93 GLN A O 1
ATOM 715 N N . GLY A 1 94 ? 21.160 -2.044 -34.585 1.00 58.78 94 GLY A N 1
ATOM 716 C CA . GLY A 1 94 ? 21.360 -1.088 -35.678 1.00 58.78 94 GLY A CA 1
ATOM 717 C C . GLY A 1 94 ? 22.838 -0.868 -36.022 1.00 58.78 94 GLY A C 1
ATOM 718 O O . GLY A 1 94 ? 23.210 -0.901 -37.194 1.00 58.78 94 GLY A O 1
ATOM 719 N N . TYR A 1 95 ? 23.706 -0.730 -35.015 1.00 57.66 95 TYR A N 1
ATOM 720 C CA . TYR A 1 95 ? 25.156 -0.618 -35.223 1.00 57.66 95 TYR A CA 1
ATOM 721 C C . TYR A 1 95 ? 25.790 -1.934 -35.687 1.00 57.66 95 TYR A C 1
ATOM 723 O O . TYR A 1 95 ? 26.714 -1.915 -36.501 1.00 57.66 95 TYR A O 1
ATOM 731 N N . ALA A 1 96 ? 25.282 -3.081 -35.225 1.00 54.34 96 ALA A N 1
ATOM 732 C CA . ALA A 1 96 ? 25.774 -4.383 -35.655 1.00 54.34 96 ALA A CA 1
ATOM 733 C C . ALA A 1 96 ? 25.393 -4.733 -37.112 1.00 54.34 96 ALA A C 1
ATOM 735 O O . ALA A 1 96 ? 26.126 -5.445 -37.790 1.00 54.34 96 ALA A O 1
ATOM 736 N N . GLY A 1 97 ? 24.277 -4.209 -37.626 1.00 55.31 97 GLY A N 1
ATOM 737 C CA . GLY A 1 97 ? 23.889 -4.370 -39.032 1.00 55.31 97 GLY A CA 1
ATOM 738 C C . GLY A 1 97 ? 24.694 -3.504 -40.010 1.00 55.31 97 GLY A C 1
ATOM 739 O O . GLY A 1 97 ? 24.792 -3.841 -41.187 1.00 55.31 97 GLY A O 1
ATOM 740 N N . GLY A 1 98 ? 25.304 -2.411 -39.536 1.00 55.09 98 GLY A N 1
ATOM 741 C CA . GLY A 1 98 ? 26.050 -1.467 -40.375 1.00 55.09 98 GLY A CA 1
ATOM 742 C C . GLY A 1 98 ? 27.421 -1.965 -40.843 1.00 55.09 98 GLY A C 1
ATOM 743 O O . GLY A 1 98 ? 27.853 -1.606 -41.933 1.00 55.09 98 GLY A O 1
ATOM 744 N N . TRP A 1 99 ? 28.100 -2.815 -40.065 1.00 56.00 99 TRP A N 1
ATOM 745 C CA . TRP A 1 99 ? 29.402 -3.375 -40.460 1.00 56.00 99 TRP A CA 1
ATOM 746 C C . TRP A 1 99 ? 29.282 -4.638 -41.324 1.00 56.00 99 TRP A C 1
ATOM 748 O O . TRP A 1 99 ? 30.186 -4.926 -42.101 1.00 56.00 99 TRP A O 1
ATOM 758 N N . ALA A 1 100 ? 28.168 -5.372 -41.232 1.00 55.72 100 ALA A N 1
ATOM 759 C CA . ALA A 1 100 ? 27.922 -6.578 -42.028 1.00 55.72 100 ALA A CA 1
ATOM 760 C C . ALA A 1 100 ? 27.432 -6.287 -43.464 1.00 55.72 100 ALA A C 1
ATOM 762 O O . ALA A 1 100 ? 27.444 -7.185 -44.298 1.00 55.72 100 ALA A O 1
ATOM 763 N N . ASN A 1 101 ? 27.019 -5.048 -43.760 1.00 53.12 101 ASN A N 1
ATOM 764 C CA . ASN A 1 101 ? 26.582 -4.601 -45.093 1.00 53.12 101 ASN A CA 1
ATOM 765 C C . ASN A 1 101 ? 27.634 -3.726 -45.814 1.00 53.12 101 ASN A C 1
ATOM 767 O O . ASN A 1 101 ? 27.334 -3.085 -46.817 1.00 53.12 101 ASN A O 1
ATOM 771 N N . ALA A 1 102 ? 28.852 -3.648 -45.269 1.00 51.09 102 ALA A N 1
ATOM 772 C CA . ALA A 1 102 ? 29.968 -2.870 -45.812 1.00 51.09 102 ALA A CA 1
ATOM 773 C C . ALA A 1 102 ? 31.158 -3.751 -46.251 1.00 51.09 102 ALA A C 1
ATOM 775 O O . ALA A 1 102 ? 32.270 -3.242 -46.393 1.00 51.09 102 ALA A O 1
ATOM 776 N N . GLY A 1 103 ? 30.932 -5.059 -46.430 1.00 45.28 103 GLY A N 1
ATOM 777 C CA . GLY A 1 103 ? 31.913 -6.032 -46.925 1.00 45.28 103 GLY A CA 1
ATOM 778 C C . GLY A 1 103 ? 31.556 -6.546 -48.308 1.00 45.28 103 GLY A C 1
ATOM 779 O O . GLY A 1 103 ? 30.365 -6.871 -48.504 1.00 45.28 103 GLY A O 1
#

Sequence (103 aa):
MANGQRTYDPATTSTMLSTFDNAQSGCKQVQSQVDGASGHLAGSYRGDAATRYQNSIQEWQTGFNRVQNALNLLNESMGKYRQITTTTESNNQGYAGGWANAG

pLDDT: mean 71.73, std 12.41, range [38.69, 86.56]

InterPro domains:
  IPR010310 Type VII secretion system ESAT-6-like [PF06013] (8-78)
  IPR036689 ESAT-6-like superfamily [SSF140453] (7-98)

Organism: NCBI:txid499548

Secondary structure (DSSP, 8-state):
---------HHHHHHHHHHHHHHHHHHHHHHHHHHHHHHHHHHH--SHHHHHHHHHHHHHHHHHHHHHHHHHHHHHHHHHHHHHHHHHHHHHHHHHHHHHT--

Radius of gyration: 24.09 Å; chains: 1; bounding box: 54×24×73 Å